Protein AF-A0A820H1B2-F1 (afdb_monomer_lite)

pLDDT: mean 75.44, std 16.38, range [34.84, 96.06]

Foldseek 3Di:
DDDDDDDDDPPVPDPPPLPLDDDPADPQLCVVCVCVVVVVVVLVVVLVVLVPDPPQDPVNSRVVSVVSSVVSVLVSVQSNLCRVVVVVVPPPDPPDDDDDQDDDPPPCSLVVLQVQCPPPPDADDAPLCVPPPVYPDPDSDPVVVVVVSVVVVVVVCPPPDCNPVVVVVNSSGDDDDPDD

Structure (mmCIF, N/CA/C/O backbone):
data_AF-A0A820H1B2-F1
#
_entry.id   AF-A0A820H1B2-F1
#
loop_
_atom_site.group_PDB
_atom_site.id
_atom_site.type_symbol
_atom_site.label_atom_id
_atom_site.label_alt_id
_atom_site.label_comp_id
_atom_site.label_asym_id
_atom_site.label_entity_id
_atom_site.label_seq_id
_atom_site.pdbx_PDB_ins_code
_atom_site.Cartn_x
_atom_site.Cartn_y
_atom_site.Cartn_z
_atom_site.occupancy
_atom_site.B_iso_or_equiv
_atom_site.auth_seq_id
_atom_site.auth_comp_id
_atom_site.auth_asym_id
_atom_site.auth_atom_id
_atom_site.pdbx_PDB_model_num
ATOM 1 N N . MET A 1 1 ? -26.327 19.811 51.027 1.00 38.31 1 MET A N 1
ATOM 2 C CA . MET A 1 1 ? -26.583 20.705 49.877 1.00 38.31 1 MET A CA 1
ATOM 3 C C . MET A 1 1 ? -25.222 21.120 49.340 1.00 38.31 1 MET A C 1
ATOM 5 O O . MET A 1 1 ? -24.573 21.963 49.932 1.00 38.31 1 MET A O 1
ATOM 9 N N . THR A 1 2 ? -24.605 20.201 48.593 1.00 40.72 2 THR A N 1
ATOM 10 C CA . THR A 1 2 ? -24.399 20.265 47.126 1.00 40.72 2 THR A CA 1
ATOM 11 C C . THR A 1 2 ? -23.242 21.186 46.747 1.00 40.72 2 THR A C 1
ATOM 13 O O . THR A 1 2 ? -23.442 22.355 46.444 1.00 40.72 2 THR A O 1
ATOM 16 N N . SER A 1 3 ? -22.038 20.616 46.748 1.00 38.00 3 SER A N 1
ATOM 17 C CA . SER A 1 3 ? -20.923 21.080 45.926 1.00 38.00 3 SER A CA 1
ATOM 18 C C . SER A 1 3 ? -20.279 19.830 45.337 1.00 38.00 3 SER A C 1
ATOM 20 O O . SER A 1 3 ? -19.514 19.142 46.008 1.00 38.00 3 SER A O 1
ATOM 22 N N . SER A 1 4 ? -20.721 19.474 44.136 1.00 42.12 4 SER A N 1
ATOM 23 C CA . SER A 1 4 ? -20.230 18.349 43.349 1.00 42.12 4 SER A CA 1
ATOM 24 C C . SER A 1 4 ? -19.921 18.858 41.947 1.00 42.12 4 SER A C 1
ATOM 26 O O . SER A 1 4 ? -20.803 19.391 41.275 1.00 42.12 4 SER A O 1
ATOM 28 N N . ASP A 1 5 ? -18.665 18.652 41.565 1.00 41.88 5 ASP A N 1
ATOM 29 C CA . ASP A 1 5 ? -18.204 18.302 40.225 1.00 41.88 5 ASP A CA 1
ATOM 30 C C . ASP A 1 5 ? -18.369 19.334 39.101 1.00 41.88 5 ASP A C 1
ATOM 32 O O . ASP A 1 5 ? -19.296 19.305 38.295 1.00 41.88 5 ASP A O 1
ATOM 36 N N . GLN A 1 6 ? -17.341 20.175 38.969 1.00 40.69 6 GLN A N 1
ATOM 37 C CA . GLN A 1 6 ? -16.936 20.784 37.700 1.00 40.69 6 GLN A CA 1
ATOM 38 C C . GLN A 1 6 ? -15.460 20.475 37.437 1.00 40.69 6 GLN A C 1
ATOM 40 O O . GLN A 1 6 ? -14.597 21.341 37.496 1.00 40.69 6 GLN A O 1
ATOM 45 N N . THR A 1 7 ? -15.165 19.215 37.137 1.00 43.25 7 THR A N 1
ATOM 46 C CA . THR A 1 7 ? -13.922 18.822 36.465 1.00 43.25 7 THR A CA 1
ATOM 47 C C . THR A 1 7 ? -14.245 17.663 35.539 1.00 43.25 7 THR A C 1
ATOM 49 O O . THR A 1 7 ? -14.281 16.525 35.992 1.00 43.25 7 THR A O 1
ATOM 52 N N . ASN A 1 8 ? -14.571 17.954 34.280 1.00 41.25 8 ASN A N 1
ATOM 53 C CA . ASN A 1 8 ? -14.363 17.061 33.133 1.00 41.25 8 ASN A CA 1
ATOM 54 C C . ASN A 1 8 ? -15.075 17.643 31.915 1.00 41.25 8 ASN A C 1
ATOM 56 O O . ASN A 1 8 ? -16.249 17.359 31.708 1.00 41.25 8 ASN A O 1
ATOM 60 N N . ASN A 1 9 ? -14.380 18.455 31.113 1.00 39.19 9 ASN A N 1
ATOM 61 C CA . ASN A 1 9 ? -14.763 18.622 29.704 1.00 39.19 9 ASN A CA 1
ATOM 62 C C . ASN A 1 9 ? -13.668 19.164 28.764 1.00 39.19 9 ASN A C 1
ATOM 64 O O . ASN A 1 9 ? -13.983 19.539 27.640 1.00 39.19 9 ASN A O 1
ATOM 68 N N . ASP A 1 10 ? -12.385 19.117 29.140 1.00 39.78 10 ASP A N 1
ATOM 69 C CA . ASP A 1 10 ? -11.299 19.649 28.290 1.00 39.78 10 ASP A CA 1
ATOM 70 C C . ASP A 1 10 ? -10.626 18.615 27.366 1.00 39.78 10 ASP A C 1
ATOM 72 O O . ASP A 1 10 ? -9.714 18.946 26.614 1.00 39.78 10 ASP A O 1
ATOM 76 N N . HIS A 1 11 ? -11.080 17.356 27.344 1.00 42.72 11 HIS A N 1
ATOM 77 C CA . HIS A 1 11 ? -10.494 16.327 26.465 1.00 42.72 11 HIS A CA 1
ATOM 78 C C . HIS A 1 11 ? -11.139 16.233 25.072 1.00 42.72 11 HIS A C 1
ATOM 80 O O . HIS A 1 11 ? -10.639 15.506 24.215 1.00 42.72 11 HIS A O 1
ATOM 86 N N . SER A 1 12 ? -12.231 16.964 24.818 1.00 42.28 12 SER A N 1
ATOM 87 C CA . SER A 1 12 ? -12.929 16.951 23.519 1.00 42.28 12 SER A CA 1
ATOM 88 C C . SER A 1 12 ? -12.275 17.846 22.456 1.00 42.28 12 SER A C 1
ATOM 90 O O . SER A 1 12 ? -12.565 17.714 21.268 1.00 42.28 12 SER A O 1
ATOM 92 N N . THR A 1 13 ? -11.348 18.711 22.867 1.00 43.94 13 THR A N 1
ATOM 93 C CA . THR A 1 13 ? -10.720 19.745 22.032 1.00 43.94 13 THR A CA 1
ATOM 94 C C . THR A 1 13 ? -9.474 19.266 21.280 1.00 43.94 13 THR A C 1
ATOM 96 O O . THR A 1 13 ? -8.918 20.022 20.496 1.00 43.94 13 THR A O 1
ATOM 99 N N . ILE A 1 14 ? -9.000 18.034 21.504 1.00 48.59 14 ILE A N 1
ATOM 100 C CA . ILE A 1 14 ? -7.614 17.679 21.149 1.00 48.59 14 ILE A CA 1
ATOM 101 C C . ILE A 1 14 ? -7.408 17.328 19.659 1.00 48.59 14 ILE A C 1
ATOM 103 O O . ILE A 1 14 ? -6.275 17.404 19.207 1.00 48.59 14 ILE A O 1
ATOM 107 N N . LEU A 1 15 ? -8.419 16.984 18.845 1.00 50.44 15 LEU A N 1
ATOM 108 C CA . LEU A 1 15 ? -8.123 16.399 17.514 1.00 50.44 15 LEU A CA 1
ATOM 109 C C . LEU A 1 15 ? -9.126 16.660 16.377 1.00 50.44 15 LEU A C 1
ATOM 111 O O . LEU A 1 15 ? -9.097 15.962 15.365 1.00 50.44 15 LEU A O 1
ATOM 115 N N . ASN A 1 16 ? -9.962 17.699 16.463 1.00 50.19 16 ASN A N 1
ATOM 116 C CA . ASN A 1 16 ? -10.675 18.178 15.261 1.00 50.19 16 ASN A CA 1
ATOM 117 C C . ASN A 1 16 ? -9.723 18.826 14.230 1.00 50.19 16 ASN A C 1
ATOM 119 O O . ASN A 1 16 ? -10.100 19.014 13.071 1.00 50.19 16 ASN A O 1
ATOM 123 N N . ASP A 1 17 ? -8.480 19.091 14.639 1.00 53.19 17 ASP A N 1
ATOM 124 C CA . ASP A 1 17 ? -7.477 19.854 13.899 1.00 53.19 17 ASP A CA 1
ATOM 125 C C . ASP A 1 17 ? -6.443 18.978 13.187 1.00 53.19 17 ASP A C 1
ATOM 127 O O . ASP A 1 17 ? -5.345 19.445 12.885 1.00 53.19 17 ASP A O 1
ATOM 131 N N . THR A 1 18 ? -6.753 17.712 12.873 1.00 58.00 18 THR A N 1
ATOM 132 C CA . THR A 1 18 ? -5.944 16.972 11.891 1.00 58.00 18 THR A CA 1
ATOM 133 C C . THR A 1 18 ? -6.170 17.598 10.515 1.00 58.00 18 THR A C 1
ATOM 135 O O . THR A 1 18 ? -6.961 17.130 9.692 1.00 58.00 18 THR A O 1
ATOM 138 N N . ILE A 1 19 ? -5.525 18.742 10.302 1.00 61.69 19 ILE A N 1
ATOM 139 C CA . ILE A 1 19 ? -5.437 19.429 9.031 1.00 61.69 19 ILE A CA 1
ATOM 140 C C . ILE A 1 19 ? -4.551 18.528 8.184 1.00 61.69 19 ILE A C 1
ATOM 142 O O . ILE A 1 19 ? -3.371 18.326 8.480 1.00 61.69 19 ILE A O 1
ATOM 146 N N . LEU A 1 20 ? -5.129 17.946 7.136 1.00 65.50 20 LEU A N 1
ATOM 147 C CA . LEU A 1 20 ? -4.327 17.401 6.053 1.00 65.50 20 LEU A CA 1
ATOM 148 C C . LEU A 1 20 ? -3.571 18.605 5.479 1.00 65.50 20 LEU A C 1
ATOM 150 O O . LEU A 1 20 ? -4.169 19.430 4.794 1.00 65.50 20 LEU A O 1
ATOM 154 N N . HIS A 1 21 ? -2.310 18.770 5.898 1.00 61.69 21 HIS A N 1
ATOM 155 C CA . HIS A 1 21 ? -1.470 19.914 5.539 1.00 61.69 21 HIS A CA 1
ATOM 156 C C . HIS A 1 21 ? -1.522 20.190 4.036 1.00 61.69 21 HIS A C 1
ATOM 158 O O . HIS A 1 21 ? -1.650 19.246 3.247 1.00 61.69 21 HIS A O 1
ATOM 164 N N . GLU A 1 22 ? -1.378 21.474 3.690 1.00 60.91 22 GLU A N 1
ATOM 165 C CA . GLU A 1 22 ? -1.372 22.000 2.325 1.00 60.91 22 GLU A CA 1
ATOM 166 C C . GLU A 1 22 ? -0.490 21.188 1.357 1.00 60.91 22 GLU A C 1
ATOM 168 O O . GLU A 1 22 ? 0.356 20.363 1.728 1.00 60.91 22 GLU A O 1
ATOM 173 N N . ASP A 1 23 ? -0.777 21.391 0.075 1.00 65.94 23 ASP A N 1
ATOM 174 C CA . ASP A 1 23 ? -0.216 20.680 -1.065 1.00 65.94 23 ASP A CA 1
ATOM 175 C C . ASP A 1 23 ? 1.292 20.959 -1.241 1.00 65.94 23 ASP A C 1
ATOM 177 O O . ASP A 1 23 ? 1.704 21.719 -2.115 1.00 65.94 23 ASP A O 1
ATOM 181 N N . ASP A 1 24 ? 2.117 20.312 -0.409 1.00 72.75 24 ASP A N 1
ATOM 182 C CA . ASP A 1 24 ? 3.590 20.331 -0.461 1.00 72.75 24 ASP A CA 1
ATOM 183 C C . ASP A 1 24 ? 4.162 19.515 -1.642 1.00 72.75 24 ASP A C 1
ATOM 185 O O . ASP A 1 24 ? 5.336 19.122 -1.647 1.00 72.75 24 ASP A O 1
ATOM 189 N N . LEU A 1 25 ? 3.336 19.171 -2.634 1.00 79.75 25 LEU A N 1
ATOM 190 C CA . LEU A 1 25 ? 3.845 18.597 -3.869 1.00 79.75 25 LEU A CA 1
ATOM 191 C C . LEU A 1 25 ? 4.625 19.663 -4.628 1.00 79.75 25 LEU A C 1
ATOM 193 O O . LEU A 1 25 ? 4.180 20.798 -4.801 1.00 79.75 25 LEU A O 1
ATOM 197 N N . THR A 1 26 ? 5.779 19.271 -5.158 1.00 81.62 26 THR A N 1
ATOM 198 C CA . THR A 1 26 ? 6.496 20.126 -6.104 1.00 81.62 26 THR A CA 1
ATOM 199 C C . THR A 1 26 ? 5.631 20.369 -7.347 1.00 81.62 26 THR A C 1
ATOM 201 O O . THR A 1 26 ? 4.905 19.483 -7.800 1.00 81.62 26 THR A O 1
ATOM 204 N N . GLU A 1 27 ? 5.727 21.549 -7.964 1.00 84.69 27 GLU A N 1
ATOM 205 C CA . GLU A 1 27 ? 4.986 21.856 -9.205 1.00 84.69 27 GLU A CA 1
ATOM 206 C C . GLU A 1 27 ? 5.289 20.849 -10.333 1.00 84.69 27 GLU A C 1
ATOM 208 O O . GLU A 1 27 ? 4.443 20.536 -11.174 1.00 84.69 27 GLU A O 1
ATOM 213 N N . GLN A 1 28 ? 6.489 20.263 -10.307 1.00 82.38 28 GLN A N 1
ATOM 214 C CA . GLN A 1 28 ? 6.874 19.168 -11.193 1.00 82.38 28 GLN A CA 1
ATOM 215 C C . GLN A 1 28 ? 6.076 17.887 -10.908 1.00 82.38 28 GLN A C 1
ATOM 217 O O . GLN A 1 28 ? 5.574 17.274 -11.851 1.00 82.38 28 GLN A O 1
ATOM 222 N N . ALA A 1 29 ? 5.896 17.512 -9.637 1.00 82.44 29 ALA A N 1
ATOM 223 C CA . ALA A 1 29 ? 5.066 16.373 -9.245 1.00 82.44 29 ALA A CA 1
ATOM 224 C C . ALA A 1 29 ? 3.603 16.561 -9.653 1.00 82.44 29 ALA A C 1
ATOM 226 O O . ALA A 1 29 ? 3.006 15.637 -10.205 1.00 82.44 29 ALA A O 1
ATOM 227 N N . LYS A 1 30 ? 3.039 17.761 -9.474 1.00 85.56 30 LYS A N 1
ATOM 228 C CA . LYS A 1 30 ? 1.656 18.061 -9.886 1.00 85.56 30 LYS A CA 1
ATOM 229 C C . LYS A 1 30 ? 1.458 17.896 -11.390 1.00 85.56 30 LYS A C 1
ATOM 231 O O . LYS A 1 30 ? 0.453 17.331 -11.821 1.00 85.56 30 LYS A O 1
ATOM 236 N N . LYS A 1 31 ? 2.434 18.348 -12.186 1.00 87.00 31 LYS A N 1
ATOM 237 C CA . LYS A 1 31 ? 2.429 18.196 -13.647 1.00 87.00 31 LYS A CA 1
ATOM 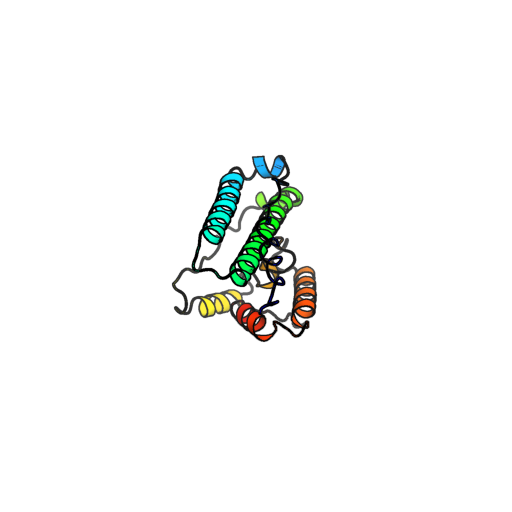238 C C . LYS A 1 31 ? 2.547 16.733 -14.079 1.00 87.00 31 LYS A C 1
ATOM 240 O O . LYS A 1 31 ? 1.889 16.329 -15.033 1.00 87.00 31 LYS A O 1
ATOM 245 N N . TYR A 1 32 ? 3.396 15.959 -13.408 1.00 84.81 32 TYR A N 1
ATOM 246 C CA . TYR A 1 32 ? 3.664 14.564 -13.760 1.00 84.81 32 TYR A CA 1
ATOM 247 C C . TYR A 1 32 ? 2.543 13.612 -13.321 1.00 84.81 32 TYR A C 1
ATOM 249 O O . TYR A 1 32 ? 2.221 12.654 -14.019 1.00 84.81 32 TYR A O 1
ATOM 257 N N . PHE A 1 33 ? 1.909 13.901 -12.184 1.00 87.00 33 PHE A N 1
ATOM 258 C CA . PHE A 1 33 ? 0.835 13.106 -11.599 1.00 87.00 33 PHE A CA 1
ATOM 259 C C . PHE A 1 33 ? -0.472 13.908 -11.572 1.00 87.00 33 PHE A C 1
ATOM 261 O O . PHE A 1 33 ? -0.915 14.326 -10.503 1.00 87.00 33 PHE A O 1
ATOM 268 N N . PRO A 1 34 ? -1.153 14.117 -12.714 1.00 86.31 34 PRO A N 1
ATOM 269 C CA . PRO A 1 34 ? -2.353 14.961 -12.780 1.00 86.31 34 PRO A CA 1
ATOM 270 C C . PRO A 1 34 ? -3.519 14.441 -11.920 1.00 86.31 34 PRO A C 1
ATOM 272 O O . PRO A 1 34 ? -4.431 15.188 -11.580 1.00 86.31 34 PRO A O 1
ATOM 275 N N . TYR A 1 35 ? -3.482 13.164 -11.531 1.00 87.75 35 TYR A N 1
ATOM 276 C CA . TYR A 1 35 ? -4.470 12.523 -10.667 1.00 87.75 35 TYR A CA 1
ATOM 277 C C . TYR A 1 35 ? -4.242 12.754 -9.159 1.00 87.75 35 TYR A C 1
ATOM 279 O O . TYR A 1 35 ? -5.052 12.279 -8.362 1.00 87.75 35 TYR A O 1
ATOM 287 N N . HIS A 1 36 ? -3.186 13.470 -8.742 1.00 87.94 36 HIS A N 1
ATOM 288 C CA . HIS A 1 36 ? -2.908 13.757 -7.322 1.00 87.94 36 HIS A CA 1
ATOM 289 C C . HIS A 1 36 ? -4.099 14.429 -6.617 1.00 87.94 36 HIS A C 1
ATOM 291 O O . HIS A 1 36 ? -4.439 14.079 -5.489 1.00 87.94 36 HIS A O 1
ATOM 297 N N . SER A 1 37 ? -4.803 15.322 -7.317 1.00 88.56 37 SER A N 1
ATOM 298 C CA . SER A 1 37 ? -5.996 16.008 -6.815 1.00 88.56 37 SER A CA 1
ATOM 299 C C . SER A 1 37 ? -7.126 15.036 -6.456 1.00 88.56 37 SER A C 1
ATOM 301 O O . SER A 1 37 ? -7.779 15.196 -5.425 1.00 88.56 37 SER A O 1
ATOM 303 N N . ASN A 1 38 ? -7.322 13.977 -7.250 1.00 90.38 38 ASN A N 1
ATOM 304 C CA . ASN A 1 38 ? -8.303 12.927 -6.961 1.00 90.38 38 ASN A CA 1
ATOM 305 C C . ASN A 1 38 ? -7.898 12.101 -5.734 1.00 90.38 38 ASN A C 1
ATOM 307 O O . ASN A 1 38 ? -8.754 11.752 -4.918 1.00 90.38 38 ASN A O 1
ATOM 311 N N . ILE A 1 39 ? -6.601 11.817 -5.576 1.00 90.00 39 ILE A N 1
ATOM 312 C CA . ILE A 1 39 ? -6.073 11.117 -4.400 1.00 90.00 39 ILE A CA 1
ATOM 313 C C . ILE A 1 39 ? -6.335 11.951 -3.139 1.00 90.00 39 ILE A C 1
ATOM 315 O O . ILE A 1 39 ? -6.947 11.456 -2.193 1.00 90.00 39 ILE A O 1
ATOM 319 N N . PHE A 1 40 ? -5.962 13.231 -3.132 1.00 89.75 40 PHE A N 1
ATOM 320 C CA . PHE A 1 40 ? -6.143 14.105 -1.966 1.00 89.75 40 PHE A CA 1
ATOM 321 C C . PHE A 1 40 ? -7.613 14.375 -1.651 1.00 89.75 40 PHE A C 1
ATOM 323 O O . PHE A 1 40 ? -8.016 14.354 -0.488 1.00 89.75 40 PHE A O 1
ATOM 330 N N . ARG A 1 41 ? -8.462 14.497 -2.677 1.00 90.88 41 ARG A N 1
ATOM 331 C CA . ARG A 1 41 ? -9.917 14.550 -2.488 1.00 90.88 41 ARG A CA 1
ATOM 332 C C . ARG A 1 41 ? -10.459 13.287 -1.812 1.00 90.88 41 ARG A C 1
ATOM 334 O O . ARG A 1 41 ? -11.403 13.369 -1.023 1.00 90.88 41 ARG A O 1
ATOM 341 N N . THR A 1 42 ? -9.876 12.127 -2.105 1.00 92.12 42 THR A N 1
ATOM 342 C CA . THR A 1 42 ? -10.255 10.858 -1.473 1.00 92.12 42 THR A CA 1
ATOM 343 C C . THR A 1 42 ? -9.862 10.850 0.005 1.00 92.12 42 THR A C 1
ATOM 345 O O . THR A 1 42 ? -10.691 10.490 0.839 1.00 92.12 42 THR A O 1
ATOM 348 N N . PHE A 1 43 ? -8.663 11.332 0.353 1.00 92.06 43 PHE A N 1
ATOM 349 C CA . PHE A 1 43 ? -8.246 11.511 1.750 1.00 92.06 43 PHE A CA 1
ATOM 350 C C . PHE A 1 43 ? -9.204 12.421 2.531 1.00 92.06 43 PHE A C 1
ATOM 352 O O . PHE A 1 43 ? -9.660 12.042 3.609 1.00 92.06 43 PHE A O 1
ATOM 359 N N . GLU A 1 44 ? -9.594 13.569 1.970 1.00 91.00 44 GLU A N 1
ATOM 360 C CA . GLU A 1 44 ? -10.558 14.457 2.634 1.00 91.00 44 GLU A CA 1
ATOM 361 C C . GLU A 1 44 ? -11.939 13.801 2.776 1.00 91.00 44 GLU A C 1
ATOM 363 O O . GLU A 1 44 ? -12.592 13.923 3.811 1.00 91.00 44 GLU A O 1
ATOM 368 N N . SER A 1 45 ? -12.375 13.033 1.774 1.00 92.50 45 SER A N 1
ATOM 369 C CA . SER A 1 45 ? -13.642 12.292 1.841 1.00 92.50 45 SER A CA 1
ATOM 370 C C . SER A 1 45 ? -13.629 11.237 2.956 1.00 92.50 45 SER A C 1
ATOM 372 O O . SER A 1 45 ? -14.618 11.093 3.682 1.00 92.50 45 SER A O 1
ATOM 374 N N . TYR A 1 46 ? -12.503 10.540 3.150 1.00 93.06 46 TYR A N 1
ATOM 375 C CA . TYR A 1 46 ? -12.310 9.628 4.282 1.00 93.06 46 TYR A CA 1
ATOM 376 C C . TYR A 1 46 ? -12.325 10.369 5.618 1.00 93.06 46 TYR A C 1
ATOM 378 O O . TYR A 1 46 ? -13.030 9.942 6.533 1.00 93.06 46 TYR A O 1
ATOM 386 N N . ARG A 1 47 ? -11.629 11.510 5.719 1.00 92.06 47 ARG A N 1
ATOM 387 C CA . ARG A 1 47 ? -11.623 12.355 6.923 1.00 92.06 47 ARG A CA 1
ATOM 388 C C . ARG A 1 47 ? -13.042 12.743 7.330 1.00 92.06 47 ARG A C 1
ATOM 390 O O . ARG A 1 47 ? -13.450 12.505 8.464 1.00 92.06 47 ARG A O 1
ATOM 397 N N . GLN A 1 48 ? -13.823 13.268 6.386 1.00 92.75 48 GLN A N 1
ATOM 398 C CA . GLN A 1 48 ? -15.219 13.644 6.617 1.00 92.75 48 GLN A CA 1
ATOM 399 C C . GLN A 1 48 ? -16.075 12.450 7.045 1.00 92.75 48 GLN A C 1
ATOM 401 O O . GLN A 1 48 ? -16.910 12.583 7.938 1.00 92.75 48 GLN A O 1
ATOM 406 N N . SER A 1 49 ? -15.854 11.280 6.444 1.00 93.88 49 SER A N 1
ATOM 407 C CA . SER A 1 49 ? -16.584 10.059 6.797 1.00 93.88 49 SER A CA 1
ATOM 408 C C . SER A 1 49 ? -16.278 9.600 8.226 1.00 93.88 49 SER A C 1
ATOM 410 O O . SER A 1 49 ? -17.195 9.223 8.948 1.00 93.88 49 SER A O 1
ATOM 412 N N . ILE A 1 50 ? -15.018 9.689 8.666 1.00 92.62 50 ILE A N 1
ATOM 413 C CA . ILE A 1 50 ? -14.597 9.362 10.038 1.00 92.62 50 ILE A CA 1
ATOM 414 C C . ILE A 1 50 ? -15.191 10.354 11.052 1.00 92.62 50 ILE A C 1
ATOM 416 O O . ILE A 1 50 ? -15.696 9.942 12.097 1.00 92.62 50 ILE A O 1
ATOM 420 N N . LEU A 1 51 ? -15.162 11.656 10.745 1.00 91.19 51 LEU A N 1
ATOM 421 C CA . LEU A 1 51 ? -15.680 12.706 11.631 1.00 91.19 51 LEU A CA 1
ATOM 422 C C . LEU A 1 51 ? -17.202 12.629 11.808 1.00 91.19 51 LEU A C 1
ATOM 424 O O . LEU A 1 51 ? -17.700 12.844 12.910 1.00 91.19 51 LEU A O 1
ATOM 428 N N . ARG A 1 52 ? -17.935 12.302 10.738 1.00 93.56 52 ARG A N 1
ATOM 429 C CA . ARG A 1 52 ? -19.405 12.196 10.748 1.00 93.56 52 ARG A CA 1
ATOM 430 C C . ARG A 1 52 ? -19.922 10.878 11.318 1.00 93.56 52 ARG A C 1
ATOM 432 O O . ARG A 1 52 ? -21.124 10.746 11.520 1.00 93.56 52 ARG A O 1
ATOM 439 N N . ASN A 1 53 ? -19.055 9.892 11.538 1.00 94.38 53 ASN A N 1
ATOM 440 C CA . ASN A 1 53 ? -19.476 8.592 12.038 1.00 94.38 53 ASN A CA 1
ATOM 441 C C . ASN A 1 53 ? -19.697 8.638 13.559 1.00 94.38 53 ASN A C 1
ATOM 443 O O . ASN A 1 53 ? -18.750 8.758 14.345 1.00 94.38 53 ASN A O 1
ATOM 447 N N . GLU A 1 54 ? -20.963 8.513 13.957 1.00 95.25 54 GLU A N 1
ATOM 448 C CA . GLU A 1 54 ? -21.411 8.504 15.356 1.00 95.25 54 GLU A CA 1
ATOM 449 C C . GLU A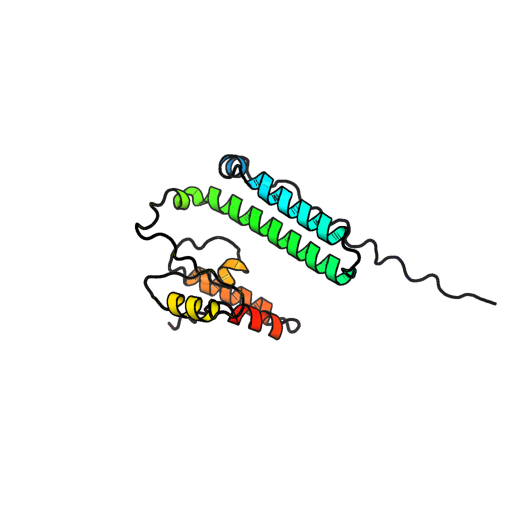 1 54 ? -21.021 7.221 16.104 1.00 95.25 54 GLU A C 1
ATOM 451 O O . GLU A 1 54 ? -20.9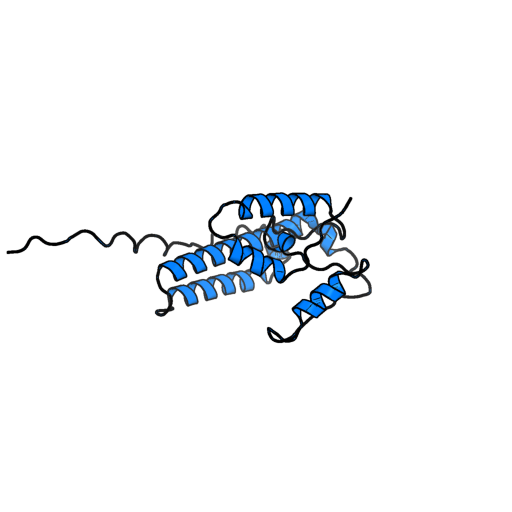04 7.230 17.327 1.00 95.25 54 GLU A O 1
ATOM 456 N N . TYR A 1 55 ? -20.764 6.125 15.384 1.00 96.06 55 TYR A N 1
ATOM 457 C CA . TYR A 1 55 ? -20.397 4.831 15.965 1.00 96.06 55 TYR A CA 1
ATOM 458 C C . TYR A 1 55 ? -18.903 4.711 16.287 1.00 96.06 55 TYR A C 1
ATOM 460 O O . TYR A 1 55 ? -18.482 3.742 16.919 1.00 96.06 55 TYR A O 1
ATOM 468 N N . ILE A 1 56 ? -18.082 5.676 15.859 1.00 91.62 56 ILE A N 1
ATOM 469 C CA . ILE A 1 56 ? -16.654 5.703 16.180 1.00 91.62 56 ILE A CA 1
ATOM 470 C C . ILE A 1 56 ? -16.458 6.479 17.480 1.00 91.62 56 ILE A C 1
ATOM 472 O O . ILE A 1 56 ? -16.680 7.690 17.546 1.00 91.62 56 ILE A O 1
ATOM 476 N N . ILE A 1 57 ? -15.984 5.779 18.510 1.00 90.25 57 ILE A N 1
ATOM 477 C CA . ILE A 1 57 ? -15.621 6.395 19.789 1.00 90.25 57 ILE A CA 1
ATOM 478 C C . ILE A 1 57 ? -14.464 7.400 19.618 1.00 90.25 57 ILE A C 1
ATOM 480 O O . ILE A 1 57 ? -13.629 7.219 18.727 1.00 90.25 57 ILE A O 1
ATOM 484 N N . PRO A 1 58 ? -14.336 8.419 20.490 1.00 87.94 58 PRO A N 1
ATOM 485 C CA . PRO A 1 58 ? -13.328 9.474 20.336 1.00 87.94 58 PRO A CA 1
ATOM 486 C C . PRO A 1 58 ? -11.888 8.965 20.172 1.00 87.94 58 PRO A C 1
ATOM 488 O O . PRO A 1 58 ? -11.159 9.439 19.306 1.00 87.94 58 PRO A O 1
ATOM 491 N N . VAL A 1 59 ? -11.490 7.946 20.941 1.00 85.44 59 VAL A N 1
ATOM 492 C CA . VAL A 1 59 ? -10.146 7.348 20.841 1.00 85.44 59 VAL A CA 1
ATOM 493 C C . VAL A 1 59 ? -9.919 6.697 19.473 1.00 85.44 59 VAL A C 1
ATOM 495 O O . VAL A 1 59 ? -8.877 6.900 18.857 1.00 85.44 59 VAL A O 1
ATOM 498 N N . GLY A 1 60 ? -10.911 5.964 18.962 1.00 85.25 60 GLY A N 1
ATOM 499 C CA . GLY A 1 60 ? -10.844 5.352 17.634 1.00 85.25 60 GLY A CA 1
ATOM 500 C C . GLY A 1 60 ? -10.792 6.401 16.525 1.00 85.25 60 GLY A C 1
ATOM 501 O O . GLY A 1 60 ? -10.033 6.256 15.573 1.00 85.25 60 GLY A O 1
ATOM 502 N N . ARG A 1 61 ? -11.538 7.502 16.678 1.00 89.44 61 ARG A N 1
ATOM 503 C CA . ARG A 1 61 ? -11.504 8.633 15.745 1.00 89.44 61 ARG A CA 1
ATOM 504 C C . ARG A 1 61 ? -10.101 9.229 15.666 1.00 89.44 61 ARG A C 1
ATOM 506 O O . ARG A 1 61 ? -9.584 9.398 14.568 1.00 89.44 61 ARG A O 1
ATOM 513 N N . ASN A 1 62 ? -9.472 9.466 16.814 1.00 84.81 62 ASN A N 1
ATOM 514 C CA . ASN A 1 62 ? -8.107 9.984 16.882 1.00 84.81 62 ASN A CA 1
ATOM 515 C C . ASN A 1 62 ? -7.102 9.035 16.221 1.00 84.81 62 ASN A C 1
ATOM 517 O O . ASN A 1 62 ? -6.265 9.483 15.441 1.00 84.81 62 ASN A O 1
ATOM 521 N N . TYR A 1 63 ? -7.222 7.731 16.483 1.00 85.06 63 TYR A N 1
ATOM 522 C CA . TYR A 1 63 ? -6.383 6.716 15.848 1.00 85.06 63 TYR A CA 1
ATOM 523 C C . TYR A 1 63 ? -6.509 6.751 14.318 1.00 85.06 63 TYR A C 1
ATOM 525 O O . TYR A 1 63 ? -5.507 6.886 13.620 1.00 85.06 63 TYR A O 1
ATOM 533 N N . PHE A 1 64 ? -7.736 6.714 13.786 1.00 88.69 64 PHE A N 1
ATOM 534 C CA . PHE A 1 64 ? -7.952 6.736 12.338 1.00 88.69 64 PHE A CA 1
ATOM 535 C C . PHE A 1 64 ? -7.489 8.035 11.681 1.00 88.69 64 PHE A C 1
ATOM 537 O O . PHE A 1 64 ? -6.952 7.992 10.579 1.00 88.69 64 PHE A O 1
ATOM 544 N N . LEU A 1 65 ? -7.688 9.187 12.327 1.00 89.25 65 LEU A N 1
ATOM 545 C CA . LEU A 1 65 ? -7.230 10.471 11.796 1.00 89.25 65 LEU A CA 1
ATOM 546 C C . LEU A 1 65 ? -5.701 10.567 11.775 1.00 89.25 65 LEU A C 1
ATOM 548 O O . LEU A 1 65 ? -5.142 11.032 10.783 1.00 89.25 65 LEU A O 1
ATOM 552 N N . SER A 1 66 ? -5.029 10.081 12.821 1.00 85.75 66 SER A N 1
ATOM 553 C CA . SER A 1 66 ? -3.566 9.998 12.855 1.00 85.75 66 SER A CA 1
ATOM 554 C C . SER A 1 66 ? -3.036 9.082 11.750 1.00 85.75 66 SER A C 1
ATOM 556 O O . SER A 1 66 ? -2.124 9.465 11.018 1.00 85.75 66 SER A O 1
ATOM 558 N N . GLU A 1 67 ? -3.658 7.919 11.554 1.00 87.06 67 GLU A N 1
ATOM 559 C CA . GLU A 1 67 ? -3.264 6.992 10.493 1.00 87.06 67 GLU A CA 1
ATOM 560 C C . GLU A 1 67 ? -3.515 7.576 9.097 1.00 87.06 67 GLU A C 1
ATOM 562 O O . GLU A 1 67 ? -2.665 7.496 8.210 1.00 87.06 67 GLU A O 1
ATOM 567 N N . LEU A 1 68 ? -4.647 8.257 8.905 1.00 90.38 68 LEU A N 1
ATOM 568 C CA . LEU A 1 68 ? -4.963 8.953 7.660 1.00 90.38 68 LEU A CA 1
ATOM 569 C C . LEU A 1 68 ? -3.931 10.045 7.344 1.00 90.38 68 LEU A C 1
ATOM 571 O O . LEU A 1 68 ? -3.511 10.180 6.193 1.00 90.38 68 LEU A O 1
ATOM 575 N N . GLN A 1 69 ? -3.492 10.801 8.354 1.00 88.50 69 GLN A N 1
ATOM 576 C CA . GLN A 1 69 ? -2.444 11.811 8.214 1.00 88.50 69 GLN A CA 1
ATOM 577 C C . GLN A 1 69 ? -1.094 11.184 7.842 1.00 88.50 69 GLN A C 1
ATOM 579 O O . GLN A 1 69 ? -0.390 11.716 6.973 1.00 88.50 69 GLN A O 1
ATOM 584 N N . ASN A 1 70 ? -0.742 10.047 8.446 1.00 86.00 70 ASN A N 1
ATOM 585 C CA . ASN A 1 70 ? 0.464 9.297 8.101 1.00 86.00 70 ASN A CA 1
ATOM 586 C C . ASN A 1 70 ? 0.418 8.847 6.636 1.00 86.00 70 ASN A C 1
ATOM 588 O O . ASN A 1 70 ? 1.332 9.150 5.869 1.00 86.00 70 ASN A O 1
ATOM 592 N N . LEU A 1 71 ? -0.676 8.209 6.210 1.00 88.44 71 LEU A N 1
ATOM 593 C CA . LEU A 1 71 ? -0.875 7.765 4.828 1.00 88.44 71 LEU A CA 1
ATOM 594 C C . LEU A 1 71 ? -0.813 8.926 3.827 1.00 88.44 71 LEU A C 1
ATOM 596 O O . LEU A 1 71 ? -0.163 8.808 2.787 1.00 88.44 71 LEU A O 1
ATOM 600 N N . HIS A 1 72 ? -1.432 10.061 4.154 1.00 89.00 72 HIS A N 1
ATOM 601 C CA . HIS A 1 72 ? -1.377 11.268 3.332 1.00 89.00 72 HIS A CA 1
ATOM 602 C C . HIS A 1 72 ? 0.064 11.779 3.174 1.00 89.00 72 HIS A C 1
ATOM 604 O O . HIS A 1 72 ? 0.530 12.034 2.062 1.00 89.00 72 HIS A O 1
ATOM 610 N N . THR A 1 73 ? 0.807 11.862 4.279 1.00 87.50 73 THR A N 1
ATOM 611 C CA . THR A 1 73 ? 2.213 12.295 4.289 1.00 87.50 73 THR A CA 1
ATOM 612 C C . THR A 1 73 ? 3.099 11.343 3.486 1.00 87.50 73 THR A C 1
ATOM 614 O O . THR A 1 73 ? 3.929 11.779 2.688 1.00 87.50 73 THR A O 1
ATOM 617 N N . ASN A 1 74 ? 2.888 10.038 3.638 1.00 87.06 74 ASN A N 1
ATOM 618 C CA . ASN A 1 74 ? 3.624 9.007 2.917 1.00 87.06 74 ASN A CA 1
ATOM 619 C C . ASN A 1 74 ? 3.343 9.052 1.412 1.00 87.06 74 ASN A C 1
ATOM 621 O O . ASN A 1 74 ? 4.273 8.961 0.612 1.00 87.06 74 ASN A O 1
ATOM 625 N N . CYS A 1 75 ? 2.091 9.288 1.014 1.00 88.50 75 CYS A N 1
ATOM 626 C CA . CYS A 1 75 ? 1.733 9.499 -0.384 1.00 88.50 75 CYS A CA 1
ATOM 627 C C . CYS A 1 75 ? 2.501 10.688 -0.987 1.00 88.50 75 CYS A C 1
ATOM 629 O O . CYS A 1 75 ? 3.130 10.536 -2.036 1.00 88.50 75 CYS A O 1
ATOM 631 N N . LYS A 1 76 ? 2.544 11.836 -0.290 1.00 87.31 76 LYS A N 1
ATOM 632 C CA . LYS A 1 76 ? 3.336 13.005 -0.718 1.00 87.31 76 LYS A CA 1
ATOM 633 C C . LYS A 1 76 ? 4.819 12.662 -0.887 1.00 87.31 76 LYS A C 1
ATOM 635 O O . LYS A 1 76 ? 5.414 13.002 -1.909 1.00 87.31 76 LYS A O 1
ATOM 640 N N . ARG A 1 77 ? 5.407 11.947 0.082 1.00 85.75 77 ARG A N 1
ATOM 641 C CA . ARG A 1 77 ? 6.814 11.506 0.030 1.00 85.75 77 ARG A CA 1
ATOM 642 C C . ARG A 1 77 ? 7.102 10.665 -1.212 1.00 85.75 77 ARG A C 1
ATOM 644 O O . ARG A 1 77 ? 8.0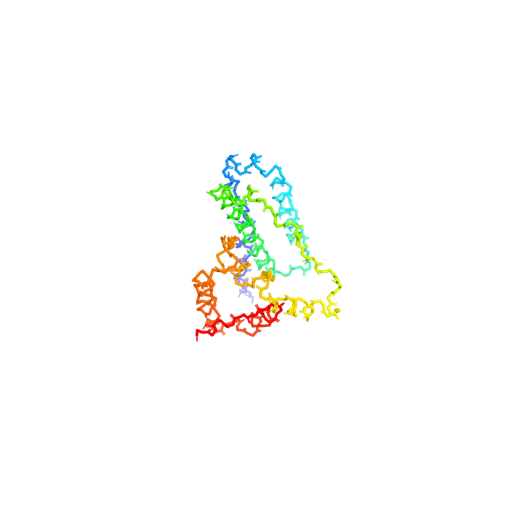85 10.935 -1.891 1.00 85.75 77 ARG A O 1
ATOM 651 N N . VAL A 1 78 ? 6.242 9.699 -1.539 1.00 85.88 78 VAL A N 1
ATOM 652 C CA . VAL A 1 78 ? 6.417 8.835 -2.720 1.00 85.88 78 VAL A CA 1
ATOM 653 C C . VAL A 1 78 ? 6.338 9.635 -4.019 1.00 85.88 78 VAL A C 1
ATOM 655 O O . VAL A 1 78 ? 7.176 9.446 -4.900 1.00 85.88 78 VAL A O 1
ATOM 658 N N . LEU A 1 79 ? 5.358 10.535 -4.140 1.00 86.75 79 LEU A N 1
ATOM 659 C CA . LEU A 1 79 ? 5.184 11.347 -5.348 1.00 86.75 79 LEU A CA 1
ATOM 660 C C . LEU A 1 79 ? 6.377 12.282 -5.576 1.00 86.75 79 LEU A C 1
ATOM 662 O O . LEU A 1 79 ? 6.890 12.346 -6.690 1.00 86.75 79 LEU A O 1
ATOM 666 N N . ASN A 1 80 ? 6.860 12.954 -4.528 1.00 86.62 80 ASN A N 1
ATOM 667 C CA . ASN A 1 80 ? 8.051 13.799 -4.627 1.00 86.62 80 ASN A CA 1
ATOM 668 C C . ASN A 1 80 ? 9.308 12.965 -4.930 1.00 86.62 80 ASN A C 1
ATOM 670 O O . ASN A 1 80 ? 10.066 13.307 -5.839 1.00 86.62 80 ASN A O 1
ATOM 674 N N . TYR A 1 81 ? 9.482 11.821 -4.260 1.00 85.12 81 TYR A N 1
ATOM 675 C CA . TYR A 1 81 ? 10.611 10.919 -4.496 1.00 85.12 81 TYR A CA 1
ATOM 676 C C . TYR A 1 81 ? 10.685 10.441 -5.952 1.00 85.12 81 TYR A C 1
ATOM 678 O O . TYR A 1 81 ? 11.762 10.436 -6.549 1.00 85.12 81 TYR A O 1
ATOM 686 N N . ALA A 1 82 ? 9.545 10.067 -6.542 1.00 82.94 82 ALA A N 1
ATOM 687 C CA . ALA A 1 82 ? 9.478 9.591 -7.921 1.00 82.94 82 ALA A CA 1
ATOM 688 C C . ALA A 1 82 ? 9.974 10.640 -8.935 1.00 82.94 82 ALA A C 1
ATOM 690 O O . ALA A 1 82 ? 10.600 10.281 -9.931 1.00 82.94 82 ALA A O 1
ATOM 691 N N . ILE A 1 83 ? 9.747 11.928 -8.661 1.00 84.38 83 ILE A N 1
ATOM 692 C CA . ILE A 1 83 ? 10.206 13.044 -9.502 1.00 84.38 83 ILE A CA 1
ATOM 693 C C . ILE A 1 83 ? 11.698 13.294 -9.337 1.00 84.38 83 ILE A C 1
ATOM 695 O O . ILE A 1 83 ? 12.412 13.409 -10.332 1.00 84.38 83 ILE A O 1
ATOM 699 N N . GLU A 1 84 ? 12.187 13.324 -8.097 1.00 84.00 84 GLU A N 1
ATOM 700 C CA . GLU A 1 84 ? 13.621 13.466 -7.808 1.00 84.00 84 GLU A CA 1
ATOM 701 C C . GLU A 1 84 ? 14.445 12.352 -8.472 1.00 84.00 84 GLU A C 1
ATOM 703 O O . GLU A 1 84 ? 15.594 12.550 -8.870 1.00 84.00 84 GLU A O 1
ATOM 708 N N . HIS A 1 85 ? 13.824 11.188 -8.656 1.00 79.38 85 HIS A N 1
ATOM 709 C CA . HIS A 1 85 ? 14.447 9.983 -9.172 1.00 79.38 85 HIS A CA 1
ATOM 710 C C . HIS A 1 85 ? 13.888 9.555 -10.546 1.00 79.38 85 HIS A C 1
ATOM 712 O O . HIS A 1 85 ? 13.928 8.377 -10.897 1.00 79.38 85 HIS A O 1
ATOM 718 N N . ASN A 1 86 ? 13.431 10.503 -11.377 1.00 65.38 86 ASN A N 1
ATOM 719 C CA . ASN A 1 86 ? 12.729 10.275 -12.659 1.00 65.38 86 ASN A CA 1
ATOM 720 C C . ASN A 1 86 ? 13.425 9.306 -13.656 1.00 65.38 86 ASN A C 1
ATOM 722 O O . ASN A 1 86 ? 12.786 8.730 -14.530 1.00 65.38 86 ASN A O 1
ATOM 726 N N . LYS A 1 87 ? 14.724 9.009 -13.487 1.00 61.94 87 LYS A N 1
ATOM 727 C CA . LYS A 1 87 ? 15.432 7.954 -14.246 1.00 61.94 87 LYS A CA 1
ATOM 728 C C . LYS A 1 87 ? 14.800 6.555 -14.130 1.00 61.94 87 LYS A C 1
ATOM 730 O O . LYS A 1 87 ? 15.182 5.671 -14.895 1.00 61.94 87 LYS A O 1
ATOM 735 N N . PHE A 1 88 ? 13.899 6.319 -13.174 1.00 59.97 88 PHE A N 1
ATOM 736 C CA . PHE A 1 88 ? 13.205 5.036 -13.009 1.00 59.97 88 PHE A CA 1
ATOM 737 C C . PHE A 1 88 ? 11.912 4.920 -13.812 1.00 59.97 88 PHE A C 1
ATOM 739 O O . PHE A 1 88 ? 11.541 3.798 -14.148 1.00 59.97 88 PHE A O 1
ATOM 746 N N . VAL A 1 89 ? 11.248 6.033 -14.139 1.00 56.59 89 VAL A N 1
ATOM 747 C CA . VAL A 1 89 ? 9.970 5.980 -14.867 1.00 56.59 89 VAL A CA 1
ATOM 748 C C . VAL A 1 89 ? 10.187 5.744 -16.364 1.00 56.59 89 VAL A C 1
ATOM 750 O O . VAL A 1 89 ? 9.382 5.077 -17.004 1.00 56.59 89 VAL A O 1
ATOM 753 N N . ASP A 1 90 ? 11.343 6.166 -16.883 1.00 55.41 90 ASP A N 1
ATOM 754 C CA . ASP A 1 90 ? 11.779 5.917 -18.264 1.00 55.41 90 ASP A CA 1
ATOM 755 C C . ASP A 1 90 ? 12.489 4.562 -18.458 1.00 55.41 90 ASP A C 1
ATOM 757 O O . ASP A 1 90 ? 12.959 4.250 -19.556 1.00 55.41 90 ASP A O 1
ATOM 761 N N . ARG A 1 91 ? 12.612 3.726 -17.414 1.00 60.72 91 ARG A N 1
ATOM 762 C CA . ARG A 1 91 ? 13.136 2.367 -17.607 1.00 60.72 91 ARG A CA 1
ATOM 763 C C . ARG A 1 91 ? 12.103 1.573 -18.392 1.00 60.72 91 ARG A C 1
ATOM 765 O O . ARG A 1 91 ? 10.988 1.389 -17.915 1.00 60.72 91 ARG A O 1
ATOM 772 N N . ASN A 1 92 ? 12.509 1.055 -19.553 1.00 56.31 92 ASN A N 1
ATOM 773 C CA . ASN A 1 92 ? 11.763 0.026 -20.271 1.00 56.31 92 ASN A CA 1
ATOM 774 C C . ASN A 1 92 ? 11.357 -1.054 -19.265 1.00 56.31 92 ASN A C 1
ATOM 776 O O . ASN A 1 92 ? 12.213 -1.787 -18.759 1.00 56.31 92 ASN A O 1
ATOM 780 N N . LEU A 1 93 ? 10.065 -1.092 -18.931 1.00 61.19 93 LEU A N 1
ATOM 781 C CA . LEU A 1 93 ? 9.512 -2.119 -18.064 1.00 61.19 93 LEU A CA 1
ATOM 782 C C . LEU A 1 93 ? 9.892 -3.480 -18.661 1.00 61.19 93 LEU A C 1
ATOM 784 O O . LEU A 1 93 ? 9.925 -3.615 -19.891 1.00 61.19 93 LEU A O 1
ATOM 788 N N . PRO A 1 94 ? 10.231 -4.475 -17.825 1.00 61.94 94 PRO A N 1
ATOM 789 C CA . PRO A 1 94 ? 10.544 -5.803 -18.326 1.00 61.94 94 PRO A CA 1
ATOM 790 C C . PRO A 1 94 ? 9.424 -6.287 -19.252 1.00 61.94 94 PRO A C 1
ATOM 792 O O . PRO A 1 94 ? 8.248 -6.009 -19.026 1.00 61.94 94 PRO A O 1
ATOM 795 N N . THR A 1 95 ? 9.791 -7.027 -20.301 1.00 58.59 95 THR A N 1
ATOM 796 C CA . THR A 1 95 ? 8.849 -7.568 -21.300 1.00 58.59 95 THR A CA 1
ATOM 797 C C . THR A 1 95 ? 7.751 -8.430 -20.659 1.00 58.59 95 THR A C 1
ATOM 799 O O . THR A 1 95 ? 6.684 -8.614 -21.236 1.00 58.59 95 THR A O 1
ATOM 802 N N . ILE A 1 96 ? 8.007 -8.929 -19.446 1.00 68.62 96 ILE A N 1
ATOM 803 C CA . ILE A 1 96 ? 7.054 -9.617 -18.581 1.00 68.62 96 ILE A CA 1
ATOM 804 C C . ILE A 1 96 ? 6.532 -8.595 -17.560 1.00 68.62 96 ILE A C 1
ATOM 806 O O . ILE A 1 96 ? 7.286 -8.115 -16.713 1.00 68.62 96 ILE A O 1
ATOM 810 N N . GLY A 1 97 ? 5.249 -8.243 -17.672 1.00 75.38 97 GLY A N 1
ATOM 811 C CA . GLY A 1 97 ? 4.572 -7.318 -16.760 1.00 75.38 97 GLY A CA 1
ATOM 812 C C . GLY A 1 97 ? 4.419 -7.865 -15.331 1.00 75.38 97 GLY A C 1
ATOM 813 O O . GLY A 1 97 ? 4.721 -9.032 -15.072 1.00 75.38 97 GLY A O 1
ATOM 814 N N . PRO A 1 98 ? 3.945 -7.040 -14.380 1.00 85.88 98 PRO A N 1
ATOM 815 C CA . PRO A 1 98 ? 3.768 -7.464 -12.994 1.00 85.88 98 PRO A CA 1
ATOM 816 C C . PRO A 1 98 ? 2.700 -8.561 -12.872 1.00 85.88 98 PRO A C 1
ATOM 818 O O . PRO A 1 98 ? 1.626 -8.466 -13.465 1.00 85.88 98 PRO A O 1
ATOM 821 N N . LEU A 1 99 ? 2.975 -9.577 -12.051 1.00 88.94 99 LEU A N 1
ATOM 822 C CA . LEU A 1 99 ? 1.987 -10.578 -11.657 1.00 88.94 99 LEU A CA 1
ATOM 823 C C . LEU A 1 99 ? 1.148 -10.037 -10.494 1.00 88.94 99 LEU A C 1
ATOM 825 O O . LEU A 1 99 ? 1.683 -9.709 -9.436 1.00 88.94 99 LEU A O 1
ATOM 829 N N . LEU A 1 100 ? -0.168 -9.959 -10.689 1.00 91.94 100 LEU A N 1
ATOM 830 C CA . LEU A 1 100 ? -1.115 -9.497 -9.676 1.00 91.94 100 LEU A CA 1
ATOM 831 C C . LEU A 1 100 ? -1.911 -10.682 -9.127 1.00 91.94 100 LEU A C 1
ATOM 833 O O . LEU A 1 100 ? -2.508 -11.442 -9.888 1.00 91.94 100 LEU A O 1
ATOM 837 N N . ILE A 1 101 ? -1.939 -10.818 -7.802 1.00 92.69 101 ILE A N 1
ATOM 838 C CA . ILE A 1 101 ? -2.735 -11.831 -7.105 1.00 92.69 101 ILE A CA 1
ATOM 839 C C . ILE A 1 101 ? -3.980 -11.148 -6.549 1.00 92.69 101 ILE A C 1
ATOM 841 O O . ILE A 1 101 ? -3.884 -10.226 -5.740 1.00 92.69 101 ILE A O 1
ATOM 845 N N . CYS A 1 102 ? -5.154 -11.615 -6.964 1.00 94.56 102 CYS A N 1
ATOM 846 C CA . CYS A 1 102 ? -6.436 -11.090 -6.510 1.00 94.56 102 CYS A CA 1
ATOM 847 C C . CYS A 1 102 ? -7.297 -12.221 -5.943 1.00 94.56 102 CYS A C 1
ATOM 849 O O . CYS A 1 102 ? -7.293 -13.336 -6.459 1.00 94.56 102 CYS A O 1
ATOM 851 N N . GLY A 1 103 ? -8.054 -11.929 -4.889 1.00 94.31 103 GLY A N 1
ATOM 852 C CA . GLY A 1 103 ? -8.955 -12.883 -4.252 1.00 94.31 103 GLY A CA 1
ATOM 853 C C . GLY A 1 103 ? -9.508 -12.338 -2.942 1.00 94.31 103 GLY A C 1
ATOM 854 O O . GLY A 1 103 ? -9.045 -11.315 -2.437 1.00 94.31 103 GLY A O 1
ATOM 855 N N . LEU A 1 104 ? -10.511 -13.018 -2.387 1.00 94.94 104 LEU A N 1
ATOM 856 C CA . LEU A 1 104 ? -11.055 -12.661 -1.078 1.00 94.94 104 LEU A CA 1
ATOM 857 C C . LEU A 1 104 ? -10.056 -13.003 0.031 1.00 94.94 104 LEU A C 1
ATOM 859 O O . LEU A 1 104 ? -9.222 -13.906 -0.109 1.00 94.94 104 LEU A O 1
ATOM 863 N N . ALA A 1 105 ? -10.172 -12.319 1.168 1.00 90.62 105 ALA A N 1
ATOM 864 C CA . ALA A 1 105 ? -9.441 -12.710 2.364 1.00 90.62 105 ALA A CA 1
ATOM 865 C C . ALA A 1 105 ? -9.704 -14.195 2.679 1.00 90.62 105 ALA A C 1
ATOM 867 O O . ALA A 1 105 ? -10.820 -14.685 2.516 1.00 90.62 105 ALA A O 1
ATOM 868 N N . ARG A 1 106 ? -8.668 -14.905 3.148 1.00 90.75 106 ARG A N 1
ATOM 869 C CA . ARG A 1 106 ? -8.729 -16.332 3.532 1.00 90.75 106 ARG A CA 1
ATOM 870 C C . ARG A 1 106 ? -8.925 -17.333 2.378 1.00 90.75 106 ARG A C 1
ATOM 872 O O . ARG A 1 106 ? -9.254 -18.483 2.636 1.00 90.75 106 ARG A O 1
ATOM 879 N N . THR A 1 107 ? -8.637 -16.950 1.133 1.00 96.06 107 THR A N 1
ATOM 880 C CA . THR A 1 107 ? -8.658 -17.859 -0.039 1.00 96.06 107 THR A CA 1
ATOM 881 C C . THR A 1 107 ? -7.294 -18.476 -0.383 1.00 96.06 107 THR A C 1
ATOM 883 O O . THR A 1 107 ? -7.122 -19.065 -1.444 1.00 96.06 107 THR A O 1
ATOM 886 N N . GLY A 1 108 ? -6.301 -18.339 0.502 1.00 94.00 108 GLY A N 1
ATOM 887 C CA . GLY A 1 108 ? -4.934 -18.815 0.253 1.00 94.00 108 GLY A CA 1
ATOM 888 C C . GLY A 1 108 ? -4.065 -17.853 -0.566 1.00 94.00 108 GLY A C 1
ATOM 889 O O . GLY A 1 108 ? -2.932 -18.195 -0.888 1.00 94.00 108 GLY A O 1
ATOM 890 N N . THR A 1 109 ? -4.541 -16.635 -0.848 1.00 94.19 109 THR A N 1
ATOM 891 C CA . THR A 1 109 ? -3.779 -15.592 -1.564 1.00 94.19 109 THR A CA 1
ATOM 892 C C . THR A 1 109 ? -2.454 -15.254 -0.881 1.00 94.19 109 THR A C 1
ATOM 894 O O . THR A 1 109 ? -1.453 -15.103 -1.568 1.00 94.19 109 THR A O 1
ATOM 897 N N . THR A 1 110 ? -2.411 -15.222 0.455 1.00 91.44 110 THR A N 1
ATOM 898 C CA . THR A 1 110 ? -1.170 -15.024 1.227 1.00 91.44 110 THR A CA 1
ATOM 899 C C . THR A 1 110 ? -0.168 -16.162 1.020 1.00 91.44 110 THR A C 1
ATOM 901 O O . THR A 1 110 ? 1.017 -15.909 0.835 1.00 91.44 110 THR A O 1
ATOM 904 N N . LEU A 1 111 ? -0.631 -17.420 1.007 1.00 91.81 111 LEU A N 1
ATOM 905 C CA . LEU A 1 111 ? 0.243 -18.572 0.763 1.00 91.81 111 LEU A CA 1
ATOM 906 C C . LEU A 1 111 ? 0.806 -18.526 -0.661 1.00 91.81 111 LEU A C 1
ATOM 908 O O . LEU A 1 111 ? 2.008 -18.682 -0.847 1.00 91.81 111 LEU A O 1
ATOM 912 N N . LEU A 1 112 ? -0.052 -18.268 -1.652 1.00 93.44 112 LEU A N 1
ATOM 913 C CA . LEU A 1 112 ? 0.361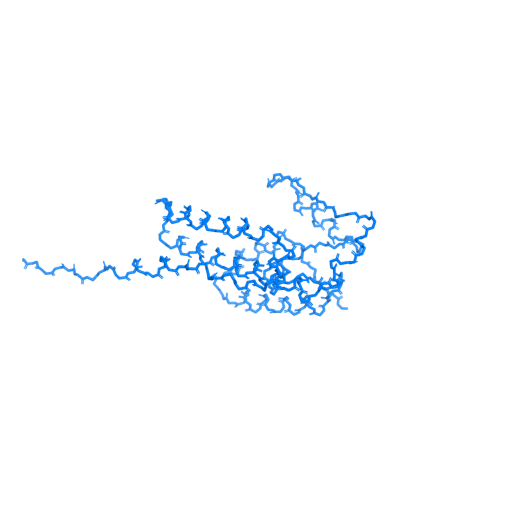 -18.138 -3.049 1.00 93.44 112 LEU A CA 1
ATOM 914 C C . LEU A 1 112 ? 1.358 -16.986 -3.240 1.00 93.44 112 LEU A C 1
ATOM 916 O O . LEU A 1 112 ? 2.362 -17.156 -3.927 1.00 93.44 112 LEU A O 1
ATOM 920 N N . TYR A 1 113 ? 1.105 -15.842 -2.602 1.00 91.88 113 TYR A N 1
ATOM 921 C CA . TYR A 1 113 ? 2.011 -14.698 -2.603 1.00 91.88 113 TYR A CA 1
ATOM 922 C C . TYR A 1 113 ? 3.393 -15.071 -2.061 1.00 91.88 113 TYR A C 1
ATOM 924 O O . TYR A 1 113 ? 4.393 -14.809 -2.724 1.00 91.88 113 TYR A O 1
ATOM 932 N N . ASN A 1 114 ? 3.450 -15.759 -0.918 1.00 90.19 114 ASN A N 1
ATOM 933 C CA . ASN A 1 114 ? 4.713 -16.187 -0.318 1.00 90.19 114 ASN A CA 1
ATOM 934 C C . ASN A 1 114 ? 5.459 -17.210 -1.190 1.00 90.19 114 ASN A C 1
ATOM 936 O O . ASN A 1 114 ? 6.671 -17.101 -1.333 1.00 90.19 114 ASN A O 1
ATOM 940 N N . LEU A 1 115 ? 4.755 -18.157 -1.821 1.00 92.12 115 LEU A N 1
ATOM 941 C CA . LEU A 1 115 ? 5.375 -19.133 -2.728 1.00 92.12 115 LEU A CA 1
ATOM 942 C C . LEU A 1 115 ? 6.001 -18.464 -3.956 1.00 92.12 115 LEU A C 1
ATOM 944 O O . LEU A 1 115 ? 7.121 -18.794 -4.336 1.00 92.12 115 LEU A O 1
ATOM 948 N N . LEU A 1 116 ? 5.297 -17.508 -4.564 1.00 91.00 116 LEU A N 1
ATOM 949 C CA . LEU A 1 116 ? 5.809 -16.754 -5.711 1.00 91.00 116 LEU A CA 1
ATOM 950 C C . LEU A 1 116 ? 6.953 -15.814 -5.314 1.00 91.00 116 LEU A C 1
ATOM 952 O O . LEU A 1 116 ? 7.852 -15.565 -6.111 1.00 91.00 116 LEU A O 1
ATOM 956 N N . ALA A 1 117 ? 6.947 -15.320 -4.075 1.00 88.25 117 ALA A N 1
ATOM 957 C CA . ALA A 1 117 ? 8.025 -14.500 -3.542 1.00 88.25 117 ALA A CA 1
ATOM 958 C C . ALA A 1 117 ? 9.343 -15.278 -3.365 1.00 88.25 117 ALA A C 1
ATOM 960 O O . ALA A 1 117 ? 10.402 -14.656 -3.356 1.00 88.25 117 ALA A O 1
ATOM 961 N N . CYS A 1 118 ? 9.301 -16.612 -3.254 1.00 86.62 118 CYS A N 1
ATOM 962 C CA . CYS A 1 118 ? 10.500 -17.454 -3.181 1.00 86.62 118 CYS A CA 1
ATOM 963 C C . CYS A 1 118 ? 11.253 -17.574 -4.516 1.00 86.62 118 CYS A C 1
ATOM 965 O O . CYS A 1 118 ? 12.394 -18.032 -4.517 1.00 86.62 118 CYS A O 1
ATOM 967 N N . ASP A 1 119 ? 10.643 -17.201 -5.646 1.00 87.56 119 ASP A N 1
ATOM 968 C CA . ASP A 1 119 ? 11.329 -17.223 -6.936 1.00 87.56 119 ASP A CA 1
ATOM 969 C C . ASP A 1 119 ? 12.408 -16.121 -6.979 1.00 87.56 119 ASP A C 1
ATOM 971 O O . ASP A 1 119 ? 12.069 -14.933 -6.955 1.00 87.56 119 ASP A O 1
ATOM 975 N N . PRO A 1 120 ? 13.705 -16.467 -7.116 1.00 83.38 120 PRO A N 1
ATOM 976 C CA . PRO A 1 120 ? 14.783 -15.484 -7.186 1.00 83.38 120 PRO A CA 1
ATOM 977 C C . PRO A 1 120 ? 14.711 -14.598 -8.437 1.00 83.38 120 PRO A C 1
ATOM 979 O O . PRO A 1 120 ? 15.422 -13.592 -8.494 1.00 83.38 120 PRO A O 1
ATOM 982 N N . GLN A 1 121 ? 13.880 -14.947 -9.432 1.00 81.88 121 GLN A N 1
ATOM 983 C CA . GLN A 1 121 ? 13.565 -14.147 -10.616 1.00 81.88 121 GLN A CA 1
ATOM 984 C C . GLN A 1 121 ? 12.333 -13.248 -10.451 1.00 81.88 121 GLN A C 1
ATOM 986 O O . GLN A 1 121 ? 12.235 -12.247 -11.168 1.00 81.88 121 GLN A O 1
ATOM 991 N N . CYS A 1 122 ? 11.564 -13.386 -9.368 1.00 80.56 122 CYS A N 1
ATOM 992 C CA . CYS A 1 122 ? 10.504 -12.455 -8.961 1.00 80.56 122 CYS A CA 1
ATOM 993 C C . CYS A 1 122 ? 10.902 -11.560 -7.769 1.00 80.56 122 CYS A C 1
ATOM 995 O O . CYS A 1 122 ? 11.802 -11.871 -6.992 1.00 80.56 122 CYS A O 1
ATOM 997 N N . ARG A 1 123 ? 10.263 -10.393 -7.640 1.00 82.50 123 ARG A N 1
ATOM 998 C CA . ARG A 1 123 ? 10.415 -9.524 -6.465 1.00 82.50 123 ARG A CA 1
ATOM 999 C C . ARG A 1 123 ? 9.048 -9.222 -5.877 1.00 82.50 123 ARG A C 1
ATOM 1001 O O . ARG A 1 123 ? 8.229 -8.586 -6.535 1.00 82.50 123 ARG A O 1
ATOM 1008 N N . ALA A 1 124 ? 8.851 -9.618 -4.627 1.00 86.12 124 ALA A N 1
ATOM 1009 C CA . ALA A 1 124 ? 7.669 -9.284 -3.849 1.00 86.12 124 ALA A CA 1
ATOM 1010 C C . ALA A 1 124 ? 7.897 -7.993 -3.033 1.00 86.12 124 ALA A C 1
ATOM 1012 O O . ALA A 1 124 ? 8.987 -7.811 -2.483 1.00 86.12 124 ALA A O 1
ATOM 1013 N N . PRO A 1 125 ? 6.909 -7.084 -2.946 1.00 84.88 125 PRO A N 1
ATOM 1014 C CA . PRO A 1 125 ? 6.926 -5.992 -1.977 1.00 84.88 125 PRO A CA 1
ATOM 1015 C C . PRO A 1 125 ? 7.059 -6.503 -0.534 1.00 84.88 125 PRO A C 1
ATOM 1017 O O . PRO A 1 125 ? 6.266 -7.328 -0.073 1.00 84.88 125 PRO A O 1
ATOM 1020 N N . LEU A 1 126 ? 8.056 -6.003 0.194 1.00 82.56 126 LEU A N 1
ATOM 1021 C CA . LEU A 1 126 ? 8.241 -6.350 1.602 1.00 82.56 126 LEU A CA 1
ATOM 1022 C C . LEU A 1 126 ? 7.401 -5.437 2.490 1.00 82.56 126 LEU A C 1
ATOM 1024 O O . LEU A 1 126 ? 7.171 -4.276 2.153 1.00 82.56 126 LEU A O 1
ATOM 1028 N N . TYR A 1 127 ? 7.003 -5.930 3.663 1.00 80.75 127 TYR A N 1
ATOM 1029 C CA . TYR A 1 127 ? 6.307 -5.103 4.652 1.00 80.75 127 TYR A CA 1
ATOM 1030 C C . TYR A 1 127 ? 7.130 -3.866 5.040 1.00 80.75 127 TYR A C 1
ATOM 1032 O O . TYR A 1 127 ? 6.619 -2.751 5.106 1.00 80.75 127 TYR A O 1
ATOM 1040 N N . THR A 1 128 ? 8.442 -4.040 5.200 1.00 81.75 128 THR A N 1
ATOM 1041 C CA . THR A 1 128 ? 9.360 -2.941 5.502 1.00 81.75 128 THR A CA 1
ATOM 1042 C C . THR A 1 128 ? 9.413 -1.893 4.393 1.00 81.75 128 THR A C 1
ATOM 1044 O O . THR A 1 128 ? 9.514 -0.719 4.719 1.00 81.75 128 THR A O 1
ATOM 1047 N N . ASP A 1 129 ? 9.265 -2.265 3.116 1.00 80.69 129 ASP A N 1
ATOM 1048 C CA . ASP A 1 129 ? 9.193 -1.297 2.007 1.00 80.69 129 ASP A CA 1
ATOM 1049 C C . ASP A 1 129 ? 7.909 -0.443 2.058 1.00 80.69 129 ASP A C 1
ATOM 1051 O O . ASP A 1 129 ? 7.868 0.656 1.508 1.00 80.69 129 ASP A O 1
ATOM 1055 N N . MET A 1 130 ? 6.852 -0.952 2.698 1.00 81.12 130 MET A N 1
ATOM 1056 C CA . MET A 1 130 ? 5.546 -0.291 2.795 1.00 81.12 130 MET A CA 1
ATOM 1057 C C . MET A 1 130 ? 5.375 0.525 4.075 1.00 81.12 130 MET A C 1
ATOM 1059 O O . MET A 1 130 ? 4.551 1.438 4.102 1.00 81.12 130 MET A O 1
ATOM 1063 N N . CYS A 1 131 ? 6.138 0.211 5.122 1.00 78.00 131 CYS A N 1
ATOM 1064 C CA . CYS A 1 131 ? 5.952 0.803 6.447 1.00 78.00 131 CYS A CA 1
ATOM 1065 C C . CYS A 1 131 ? 7.155 1.613 6.942 1.00 78.00 131 CYS A C 1
ATOM 1067 O O . CYS A 1 131 ? 6.974 2.509 7.761 1.00 78.00 131 CYS A O 1
ATOM 1069 N N . ILE A 1 132 ? 8.368 1.338 6.451 1.00 78.44 132 ILE A N 1
ATOM 1070 C CA . ILE A 1 132 ? 9.605 1.983 6.906 1.00 78.44 132 ILE A CA 1
ATOM 1071 C C . ILE A 1 132 ? 10.278 2.662 5.722 1.00 78.44 132 ILE A C 1
ATOM 1073 O O . ILE A 1 132 ? 10.628 1.998 4.756 1.00 78.44 132 ILE A O 1
ATOM 1077 N N . ASP A 1 133 ? 10.496 3.977 5.807 1.00 73.56 133 ASP A N 1
ATOM 1078 C CA . ASP A 1 133 ? 11.072 4.771 4.713 1.00 73.56 133 ASP A CA 1
ATOM 1079 C C . ASP A 1 133 ? 10.390 4.471 3.370 1.00 73.56 133 ASP A C 1
ATOM 1081 O O . ASP A 1 133 ? 10.976 3.854 2.485 1.00 73.56 133 ASP A O 1
ATOM 1085 N N . ILE A 1 134 ? 9.129 4.913 3.256 1.00 74.31 134 ILE A N 1
ATOM 1086 C CA . ILE A 1 134 ? 8.195 4.628 2.153 1.00 74.31 134 ILE A CA 1
ATOM 1087 C C . ILE A 1 134 ? 8.659 5.330 0.874 1.00 74.31 134 ILE A C 1
ATOM 1089 O O . ILE A 1 134 ? 8.136 6.360 0.450 1.00 74.31 134 ILE A O 1
ATOM 1093 N N . VAL A 1 135 ? 9.711 4.774 0.292 1.00 71.69 135 VAL A N 1
ATOM 1094 C CA . VAL A 1 135 ? 10.259 5.098 -1.013 1.00 71.69 135 VAL A CA 1
ATOM 1095 C C . VAL A 1 135 ? 10.496 3.780 -1.746 1.00 71.69 135 VAL A C 1
ATOM 1097 O O . VAL A 1 135 ? 11.002 2.823 -1.153 1.00 71.69 135 VAL A O 1
ATOM 1100 N N . PRO A 1 136 ? 10.099 3.684 -3.025 1.00 69.94 136 PRO A N 1
ATOM 1101 C CA . PRO A 1 136 ? 10.278 2.460 -3.780 1.00 69.94 136 PRO A CA 1
ATOM 1102 C C . PRO A 1 136 ? 11.774 2.114 -3.862 1.00 69.94 136 PRO A C 1
ATOM 1104 O O . PRO A 1 136 ? 12.599 2.989 -4.131 1.00 69.94 136 PRO A O 1
ATOM 1107 N N . PRO A 1 137 ? 12.148 0.846 -3.641 1.00 69.50 137 PRO A N 1
ATOM 1108 C CA . PRO A 1 137 ? 13.540 0.435 -3.681 1.00 69.50 137 PRO A CA 1
ATOM 1109 C C . PRO A 1 137 ? 14.109 0.589 -5.092 1.00 69.50 137 PRO A C 1
ATOM 1111 O O . PRO A 1 137 ? 13.513 0.173 -6.085 1.00 69.50 137 PRO A O 1
ATOM 1114 N N . ILE A 1 138 ? 15.301 1.179 -5.154 1.00 66.06 138 ILE A N 1
ATOM 1115 C CA . ILE A 1 138 ? 16.005 1.570 -6.386 1.00 66.06 138 ILE A CA 1
ATOM 1116 C C . ILE A 1 138 ? 16.414 0.355 -7.236 1.00 66.06 138 ILE A C 1
ATOM 1118 O O . ILE A 1 138 ? 16.517 0.427 -8.469 1.00 66.06 138 ILE A O 1
ATOM 1122 N N . ALA A 1 139 ? 16.664 -0.770 -6.572 1.00 68.75 139 ALA A N 1
ATOM 1123 C CA . ALA A 1 139 ? 17.111 -2.004 -7.183 1.00 68.75 139 ALA A CA 1
ATOM 1124 C C . ALA A 1 139 ? 16.296 -3.189 -6.674 1.00 68.75 139 ALA A C 1
ATOM 1126 O O . ALA A 1 139 ? 15.731 -3.182 -5.580 1.00 68.75 139 ALA A O 1
ATOM 1127 N N . ARG A 1 140 ? 16.279 -4.240 -7.496 1.00 66.81 140 ARG A N 1
ATOM 1128 C CA . ARG A 1 140 ? 15.656 -5.520 -7.164 1.00 66.81 140 ARG A CA 1
ATOM 1129 C C . ARG A 1 140 ? 16.206 -6.084 -5.851 1.00 66.81 140 ARG A C 1
ATOM 1131 O O . ARG A 1 140 ? 15.431 -6.491 -4.989 1.00 66.81 140 ARG A O 1
ATOM 1138 N N . PHE A 1 141 ? 17.530 -6.058 -5.738 1.00 68.44 141 PHE A N 1
ATOM 1139 C CA . PHE A 1 141 ? 18.293 -6.416 -4.555 1.00 68.44 141 PHE A CA 1
ATOM 1140 C C . PHE A 1 141 ? 18.939 -5.141 -4.018 1.00 68.44 141 PHE A C 1
ATOM 1142 O O . PHE A 1 141 ? 19.882 -4.619 -4.606 1.00 68.44 141 PHE A O 1
ATOM 1149 N N . ASP A 1 142 ? 18.378 -4.616 -2.935 1.00 73.62 142 ASP A N 1
ATOM 1150 C CA . ASP A 1 142 ? 18.951 -3.522 -2.154 1.00 73.62 142 ASP A CA 1
ATOM 1151 C C . ASP A 1 142 ? 19.144 -4.031 -0.726 1.00 73.62 142 ASP A C 1
ATOM 1153 O O . ASP A 1 142 ? 18.409 -3.663 0.188 1.00 73.62 142 ASP A O 1
ATOM 1157 N N . SER A 1 143 ? 20.086 -4.962 -0.556 1.00 74.06 143 SER A N 1
ATOM 1158 C CA . SER A 1 143 ? 20.325 -5.633 0.727 1.00 74.06 143 SER A CA 1
ATOM 1159 C C . SER A 1 143 ? 20.667 -4.629 1.830 1.00 74.06 143 SER A C 1
ATOM 1161 O O . SER A 1 143 ? 20.203 -4.762 2.957 1.00 74.06 143 SER A O 1
ATOM 1163 N N . MET A 1 144 ? 21.407 -3.565 1.498 1.00 76.94 144 MET A N 1
ATOM 1164 C CA . MET A 1 144 ? 21.760 -2.504 2.447 1.00 76.94 144 MET A CA 1
ATOM 1165 C C . MET A 1 144 ? 20.537 -1.686 2.877 1.00 76.94 144 MET A C 1
ATOM 1167 O O . MET A 1 144 ? 20.337 -1.465 4.074 1.00 76.94 144 MET A O 1
ATOM 1171 N N . GLY A 1 145 ? 19.695 -1.254 1.932 1.00 77.50 145 GLY A N 1
ATOM 1172 C CA . GLY A 1 145 ? 18.457 -0.544 2.247 1.00 77.50 145 GLY A CA 1
ATOM 1173 C C . GLY A 1 145 ? 17.458 -1.419 3.003 1.00 77.50 145 GLY A C 1
ATOM 1174 O O . GLY A 1 145 ? 16.840 -0.953 3.959 1.00 77.50 145 GLY A O 1
ATOM 1175 N N . GLN A 1 146 ? 17.353 -2.698 2.641 1.00 77.50 146 GLN A N 1
ATOM 1176 C CA . GLN A 1 146 ? 16.515 -3.673 3.341 1.00 77.50 146 GLN A CA 1
ATOM 1177 C C . GLN A 1 146 ? 16.986 -3.897 4.779 1.00 77.50 146 GLN A C 1
ATOM 1179 O O . GLN A 1 146 ? 16.175 -3.772 5.694 1.00 77.50 146 GLN A O 1
ATOM 1184 N N . ASN A 1 147 ? 18.283 -4.127 5.003 1.00 81.00 147 ASN A N 1
ATOM 1185 C CA . ASN A 1 147 ? 18.849 -4.298 6.343 1.00 81.00 147 ASN A CA 1
ATOM 1186 C C . ASN A 1 147 ? 18.660 -3.044 7.201 1.00 81.00 147 ASN A C 1
ATOM 1188 O O . ASN A 1 147 ? 18.276 -3.135 8.366 1.00 81.00 147 ASN A O 1
ATOM 1192 N N . ARG A 1 148 ? 18.848 -1.850 6.622 1.00 83.62 148 ARG A N 1
ATOM 1193 C CA . ARG A 1 148 ? 18.569 -0.587 7.316 1.00 83.62 148 ARG A CA 1
ATOM 1194 C C . ARG A 1 148 ? 17.102 -0.490 7.740 1.00 83.62 148 ARG A C 1
ATOM 1196 O O . ARG A 1 148 ? 16.837 -0.190 8.903 1.00 83.62 148 ARG A O 1
ATOM 1203 N N . ARG A 1 149 ? 16.160 -0.748 6.825 1.00 84.31 149 ARG A N 1
ATOM 1204 C CA . ARG A 1 149 ? 14.720 -0.721 7.129 1.00 84.31 149 ARG A CA 1
ATOM 1205 C C . ARG A 1 149 ? 14.353 -1.765 8.182 1.00 84.31 149 ARG A C 1
ATOM 1207 O O . ARG A 1 149 ? 13.580 -1.464 9.083 1.00 84.31 149 ARG A O 1
ATOM 1214 N N . MET A 1 150 ? 14.954 -2.950 8.113 1.00 80.62 150 MET A N 1
ATOM 1215 C CA . MET A 1 150 ? 14.746 -4.019 9.085 1.00 80.62 150 MET A CA 1
ATOM 1216 C C . MET A 1 150 ? 15.242 -3.638 10.483 1.00 80.62 150 MET A C 1
ATOM 1218 O O . MET A 1 150 ? 14.547 -3.860 11.467 1.00 80.62 150 MET A O 1
ATOM 1222 N N . ASN A 1 151 ? 16.406 -2.997 10.584 1.00 83.19 151 ASN A N 1
ATOM 1223 C CA . ASN A 1 151 ? 16.941 -2.538 11.865 1.00 83.19 151 ASN A CA 1
ATOM 1224 C C . ASN A 1 151 ? 16.065 -1.453 12.505 1.00 83.19 151 ASN A C 1
ATOM 1226 O O . ASN A 1 151 ? 15.854 -1.475 13.716 1.00 83.19 151 ASN A O 1
ATOM 1230 N N . ILE A 1 152 ? 15.527 -0.530 11.698 1.00 83.19 152 ILE A N 1
ATOM 1231 C CA . ILE A 1 152 ? 14.569 0.485 12.165 1.00 83.19 152 ILE A CA 1
ATOM 1232 C C . ILE A 1 152 ? 13.255 -0.177 12.590 1.00 83.19 152 ILE A C 1
ATOM 1234 O O . ILE A 1 152 ? 12.705 0.160 13.633 1.00 83.19 152 ILE A O 1
ATOM 1238 N N . PHE A 1 153 ? 12.765 -1.142 11.812 1.00 80.38 153 PHE A N 1
ATOM 1239 C CA . PHE A 1 153 ? 11.572 -1.902 12.165 1.00 80.38 153 PHE A CA 1
ATOM 1240 C C . PHE A 1 153 ? 11.747 -2.608 13.515 1.00 80.38 153 PHE A C 1
ATOM 1242 O O . PHE A 1 153 ? 10.934 -2.429 14.415 1.00 80.38 153 PHE A O 1
ATOM 1249 N N . ASN A 1 154 ? 12.851 -3.335 13.696 1.00 78.31 154 ASN A N 1
ATOM 1250 C CA . ASN A 1 154 ? 13.154 -4.055 14.930 1.00 78.31 154 ASN A CA 1
ATOM 1251 C C . ASN A 1 154 ? 13.312 -3.114 16.134 1.00 78.31 154 ASN A C 1
ATOM 1253 O O . ASN A 1 154 ? 12.842 -3.433 17.224 1.00 78.31 154 ASN A O 1
ATOM 1257 N N . SER A 1 155 ? 13.930 -1.939 15.959 1.00 79.44 155 SER A N 1
ATOM 1258 C CA . SER A 1 155 ? 14.048 -0.960 17.048 1.00 79.44 155 SER A CA 1
ATOM 1259 C C . SER A 1 155 ? 12.696 -0.368 17.455 1.00 79.44 155 SER A C 1
ATOM 1261 O O . SER A 1 155 ? 12.480 -0.119 18.638 1.00 79.44 155 SER A O 1
ATOM 1263 N N . GLN A 1 156 ? 11.767 -0.205 16.508 1.00 74.19 156 GLN A N 1
ATOM 1264 C CA . GLN A 1 156 ? 10.389 0.207 16.787 1.00 74.19 156 GLN A CA 1
ATOM 1265 C C . GLN A 1 156 ? 9.569 -0.918 17.443 1.00 74.19 156 GLN A C 1
ATOM 1267 O O . GLN A 1 156 ? 8.831 -0.651 18.392 1.00 74.19 156 GLN A O 1
ATOM 1272 N N . MET A 1 157 ? 9.731 -2.172 16.999 1.00 65.00 157 MET A N 1
ATOM 1273 C CA . MET A 1 157 ? 9.049 -3.350 17.566 1.00 65.00 157 MET A CA 1
ATOM 1274 C C . MET A 1 157 ? 9.450 -3.646 19.014 1.00 65.00 157 MET A C 1
ATOM 1276 O O . MET A 1 157 ? 8.613 -4.071 19.803 1.00 65.00 157 MET A O 1
ATOM 1280 N N . ASN A 1 158 ? 10.712 -3.399 19.381 1.00 63.25 158 ASN A N 1
ATOM 1281 C CA . ASN A 1 158 ? 11.224 -3.639 20.735 1.00 63.25 158 ASN A CA 1
ATOM 1282 C C . ASN A 1 158 ? 10.717 -2.621 21.778 1.00 63.25 158 ASN A C 1
ATOM 1284 O O . ASN A 1 158 ? 11.062 -2.726 22.954 1.00 63.25 158 ASN A O 1
ATOM 1288 N N . SER A 1 159 ? 9.900 -1.641 21.377 1.00 59.34 159 SER A N 1
ATOM 1289 C CA . SER A 1 159 ? 9.132 -0.832 22.324 1.00 59.34 159 SER A CA 1
ATOM 1290 C C . SER A 1 159 ? 7.893 -1.629 22.769 1.00 59.34 159 SER A C 1
ATOM 1292 O O . SER A 1 159 ? 6.988 -1.904 21.988 1.00 59.34 159 SER A O 1
ATOM 1294 N N . GLU A 1 160 ? 7.887 -2.063 24.031 1.00 53.09 160 GLU A N 1
ATOM 1295 C CA . GLU A 1 160 ? 7.107 -3.183 24.601 1.00 53.09 160 GLU A CA 1
ATOM 1296 C C . GLU A 1 160 ? 5.559 -3.140 24.503 1.00 53.09 160 GLU A C 1
ATOM 1298 O O . GLU A 1 160 ? 4.893 -3.994 25.080 1.00 53.09 160 GLU A O 1
ATOM 1303 N N . GLN A 1 161 ? 4.931 -2.196 23.795 1.00 55.03 161 GLN A N 1
ATOM 1304 C CA . GLN A 1 161 ? 3.472 -1.993 23.861 1.00 55.03 161 GLN A CA 1
ATOM 1305 C C . GLN A 1 161 ? 2.660 -2.511 22.659 1.00 55.03 161 GLN A C 1
ATOM 1307 O O . GLN A 1 161 ? 1.437 -2.580 22.763 1.00 55.03 161 GLN A O 1
ATOM 1312 N N . PHE A 1 162 ? 3.288 -2.927 21.550 1.00 52.50 162 PHE A N 1
AT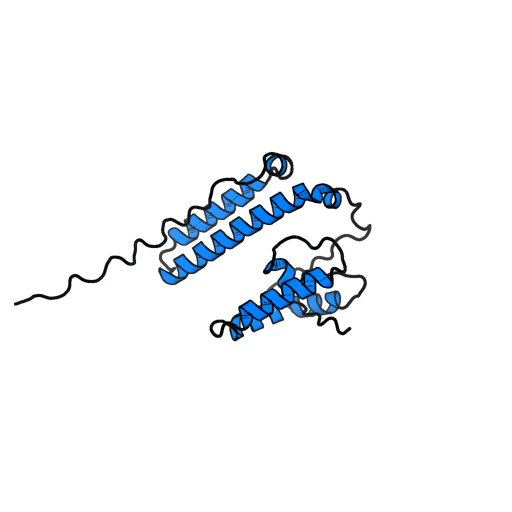OM 1313 C CA . PHE A 1 162 ? 2.562 -3.355 20.332 1.00 52.50 162 PHE A CA 1
ATOM 1314 C C . PHE A 1 162 ? 3.103 -4.622 19.636 1.00 52.50 162 PHE A C 1
ATOM 1316 O O . PHE A 1 162 ? 2.668 -4.938 18.525 1.00 52.50 162 PHE A O 1
ATOM 1323 N N . SER A 1 163 ? 4.004 -5.361 20.297 1.00 58.31 163 SER A N 1
ATOM 1324 C CA . SER A 1 163 ? 4.703 -6.554 19.778 1.00 58.31 163 SER A CA 1
ATOM 1325 C C . SER A 1 163 ? 3.793 -7.501 18.983 1.00 58.31 163 SER A C 1
ATOM 1327 O O . SER A 1 163 ? 3.989 -7.704 17.786 1.00 58.31 163 SER A O 1
ATOM 1329 N N . ASP A 1 164 ? 2.741 -8.032 19.606 1.00 58.72 164 ASP A N 1
ATOM 1330 C CA . ASP A 1 164 ? 2.045 -9.199 19.047 1.00 58.72 164 ASP A CA 1
ATOM 1331 C C . ASP A 1 164 ? 1.161 -8.852 17.844 1.00 58.72 164 ASP A C 1
ATOM 1333 O O . ASP A 1 164 ? 1.048 -9.630 16.894 1.00 58.72 164 ASP A O 1
ATOM 1337 N N . PHE A 1 165 ? 0.568 -7.656 17.841 1.00 59.09 165 PHE A N 1
ATOM 1338 C CA . PHE A 1 165 ? -0.245 -7.174 16.724 1.00 59.09 165 PHE A CA 1
ATOM 1339 C C . PHE A 1 165 ? 0.615 -6.922 15.484 1.00 59.09 165 PHE A C 1
ATOM 1341 O O . PHE A 1 165 ? 0.267 -7.335 14.376 1.00 59.09 165 PHE A O 1
ATOM 1348 N N . LEU A 1 166 ? 1.767 -6.282 15.675 1.00 59.28 166 LEU A N 1
ATOM 1349 C CA . LEU A 1 166 ? 2.663 -5.939 14.580 1.00 59.28 166 LEU A CA 1
ATOM 1350 C C . LEU A 1 166 ? 3.402 -7.172 14.040 1.00 59.28 166 LEU A C 1
ATOM 1352 O O . LEU A 1 166 ? 3.585 -7.276 12.827 1.00 59.28 166 LEU A O 1
ATOM 1356 N N . ILE A 1 167 ? 3.711 -8.157 14.891 1.00 62.97 167 ILE A N 1
ATOM 1357 C CA . ILE A 1 167 ? 4.203 -9.479 14.471 1.00 62.97 167 ILE A CA 1
ATOM 1358 C C . ILE A 1 167 ? 3.173 -10.187 13.578 1.00 62.97 167 ILE A C 1
ATOM 1360 O O . ILE A 1 167 ? 3.525 -10.703 12.515 1.00 62.97 167 ILE A O 1
ATOM 1364 N N . CYS A 1 168 ? 1.889 -10.174 13.953 1.00 61.62 168 CYS A N 1
ATOM 1365 C CA . CYS A 1 168 ? 0.827 -10.777 13.141 1.00 61.62 168 CYS A CA 1
ATOM 1366 C C . CYS A 1 168 ? 0.679 -10.104 11.768 1.00 61.62 168 CYS A C 1
ATOM 1368 O O . CYS A 1 168 ? 0.450 -10.785 10.767 1.00 61.62 168 CYS A O 1
ATOM 1370 N N . ILE A 1 169 ? 0.823 -8.777 11.701 1.00 62.84 169 ILE A N 1
ATOM 1371 C CA . ILE A 1 169 ? 0.791 -8.044 10.431 1.00 62.84 169 ILE A CA 1
ATOM 1372 C C . ILE A 1 169 ? 2.021 -8.384 9.585 1.00 62.84 169 ILE A C 1
ATOM 1374 O O . ILE A 1 169 ? 1.875 -8.669 8.394 1.00 62.84 169 ILE A O 1
ATOM 1378 N N . ALA A 1 170 ? 3.216 -8.423 10.175 1.00 61.25 170 ALA A N 1
ATOM 1379 C CA . ALA A 1 170 ? 4.434 -8.792 9.458 1.00 61.25 170 ALA A CA 1
ATOM 1380 C C . ALA A 1 170 ? 4.344 -10.212 8.866 1.00 61.25 170 ALA A C 1
ATOM 1382 O O . ALA A 1 170 ? 4.767 -10.425 7.733 1.00 61.25 170 ALA A O 1
ATOM 1383 N N . ALA A 1 171 ? 3.693 -11.153 9.562 1.00 63.81 171 ALA A N 1
ATOM 1384 C CA . ALA A 1 171 ? 3.478 -12.526 9.091 1.00 63.81 171 ALA A CA 1
ATOM 1385 C C . ALA A 1 171 ? 2.597 -12.641 7.828 1.00 63.81 171 ALA A C 1
ATOM 1387 O O . ALA A 1 171 ? 2.555 -13.697 7.194 1.00 63.81 171 ALA A O 1
ATOM 1388 N N . SER A 1 172 ? 1.887 -11.573 7.442 1.00 66.75 172 SER A N 1
ATOM 1389 C CA . SER A 1 172 ? 1.117 -11.533 6.189 1.00 66.75 172 SER A CA 1
ATOM 1390 C C . SER A 1 172 ? 1.968 -11.239 4.945 1.00 66.75 172 SER A C 1
ATOM 1392 O O . SER A 1 172 ? 1.449 -11.290 3.830 1.00 66.75 172 SER A O 1
ATOM 1394 N N . HIS A 1 173 ? 3.264 -10.972 5.128 1.00 69.25 173 HIS A N 1
ATOM 1395 C CA . HIS A 1 173 ? 4.224 -10.671 4.072 1.00 69.25 173 HIS A CA 1
ATOM 1396 C C . HIS A 1 173 ? 5.444 -11.596 4.186 1.00 69.25 173 HIS A C 1
ATOM 1398 O O . HIS A 1 173 ? 5.767 -12.056 5.283 1.00 69.25 173 HIS A O 1
ATOM 1404 N N . PRO A 1 174 ? 6.153 -11.877 3.079 1.00 61.38 174 PRO A N 1
ATOM 1405 C CA . PRO A 1 174 ? 7.374 -12.652 3.137 1.00 61.38 174 PRO A CA 1
ATOM 1406 C C . PRO A 1 174 ? 8.431 -11.863 3.910 1.00 61.38 174 PRO A C 1
ATOM 1408 O O . PRO A 1 174 ? 8.695 -10.689 3.633 1.00 61.38 174 PRO A O 1
ATOM 1411 N N . PHE A 1 175 ? 9.035 -12.536 4.881 1.00 62.16 175 PHE A N 1
ATOM 1412 C CA . PHE A 1 175 ? 10.205 -12.063 5.597 1.00 62.16 175 PHE A CA 1
ATOM 1413 C C . PHE A 1 175 ? 11.404 -12.844 5.072 1.00 62.16 175 PHE A C 1
ATOM 1415 O O . PHE A 1 175 ? 11.456 -14.065 5.214 1.00 62.16 175 PHE A O 1
ATOM 1422 N N . PHE A 1 176 ? 12.351 -12.154 4.445 1.00 59.03 176 PHE A N 1
ATOM 1423 C CA . PHE A 1 176 ? 13.601 -12.771 4.019 1.00 59.03 176 PHE A CA 1
ATOM 1424 C C . PHE A 1 176 ? 14.680 -12.390 5.025 1.00 59.03 176 PHE A C 1
ATOM 1426 O O . PHE A 1 176 ? 15.092 -11.232 5.085 1.00 59.03 176 PHE A O 1
ATOM 1433 N N . SER A 1 177 ? 15.129 -13.355 5.826 1.00 51.72 177 SER A N 1
ATOM 1434 C CA . SER A 1 177 ? 16.435 -13.255 6.466 1.00 51.72 177 SER A CA 1
ATOM 1435 C C . SER A 1 177 ? 17.476 -13.437 5.370 1.00 51.72 177 SER A C 1
ATOM 1437 O O . SER A 1 177 ? 17.548 -14.497 4.749 1.00 51.72 177 SER A O 1
ATOM 1439 N N . ILE A 1 178 ? 18.241 -12.387 5.082 1.00 46.34 178 ILE A N 1
ATOM 1440 C CA . ILE A 1 178 ? 19.438 -12.526 4.257 1.00 46.34 178 ILE A CA 1
ATOM 1441 C C . ILE A 1 178 ? 20.446 -13.255 5.147 1.00 46.34 178 ILE A C 1
ATOM 1443 O O . ILE A 1 178 ? 21.044 -12.641 6.026 1.00 46.34 178 ILE A O 1
ATOM 1447 N N . GLU A 1 179 ? 20.546 -14.573 4.998 1.00 39.66 179 GLU A N 1
ATOM 1448 C CA . GLU A 1 179 ? 21.696 -15.311 5.518 1.00 39.66 179 GLU A CA 1
ATOM 1449 C C . GLU A 1 179 ? 22.898 -14.923 4.643 1.00 39.66 179 GLU A C 1
ATOM 1451 O O . GLU A 1 179 ? 22.843 -15.073 3.419 1.00 39.66 179 GLU A O 1
ATOM 1456 N N . GLU A 1 180 ? 23.916 -14.314 5.262 1.00 34.84 180 GLU A N 1
ATOM 1457 C CA . GLU A 1 180 ? 25.217 -14.022 4.637 1.00 34.84 180 GLU A CA 1
ATOM 1458 C C . GLU A 1 180 ? 26.032 -15.298 4.397 1.00 34.84 180 GLU A C 1
ATOM 1460 O O . GLU A 1 180 ? 26.053 -16.172 5.297 1.00 34.84 180 GLU A O 1
#

Sequence (180 aa):
MTSSDQTNNDHSTILNDTILHEDDLTEQAKKYFPYHSNIFRTFESYRQSILRNEYIIPVGRNYFLSELQNLHTNCKRVLNYAIEHNKFVDRNLPTIGPLLICGLARTGTTLLYNLLACDPQCRAPLYTDMCIDIVPPIARFDSMGQNRRMNIFNSQMNSEQFSDFLICIAASHPFFSIEE

Radius of gyration: 21.11 Å; chains: 1; bounding box: 52×41×71 Å

Organism: NCBI:txid392033

Secondary structure (DSSP, 8-state):
---------TTTTSSTT---------HHHHHH-TTHHHHHHHHHHHHHHHHH-TTS-HHHHHHHHHHHHHHHHHHHHHHHHHHHTGGGTTS---SSPPP-----TTSSHHHHHHHHHT-TT--PPPHHHHHSS-S--SSS--HHHHHHHHHHHHHHHTSTTSHHHHHHHHTTS-------

InterPro domains:
  IPR027417 P-loop containing nucleoside triphosphate hydrolase [G3DSA:3.40.50.300] (10-175)
  IPR027417 P-loop containing nucleoside triphosphate hydrolase [SSF52540] (97-141)